Protein AF-A0A961HPM2-F1 (afdb_monomer)

Solvent-accessible surface area (backbone atoms only — not comparable to full-atom values): 4985 Å² total; per-residue (Å²): 135,62,71,46,70,48,49,60,83,37,52,45,39,28,40,88,87,64,54,76,54,72,77,46,92,62,94,88,57,77,61,54,44,66,64,51,76,42,49,72,96,60,86,88,83,49,47,84,47,65,88,76,74,73,44,53,35,33,45,35,39,40,76,37,101,88,48,96,55,64,48,77,46,79,51,73,49,124

Sequence (78 aa):
MGTCDYNPFDWTIRNEDGEEFDQSFVDQFEPRLQSGKLRAGRKAKGYITYDLKPGTYYVEYVINMFDDESASWKFTLR

Structure (mmCIF, N/CA/C/O backbone):
data_AF-A0A961HPM2-F1
#
_entry.id   AF-A0A961HPM2-F1
#
loop_
_atom_site.group_PDB
_atom_site.id
_atom_site.type_symbol
_atom_site.label_atom_id
_atom_site.label_alt_id
_atom_site.label_comp_id
_atom_site.label_asym_id
_atom_site.label_entity_id
_atom_site.label_seq_id
_atom_site.pdbx_PDB_ins_code
_atom_site.Cartn_x
_atom_site.Cartn_y
_atom_site.Cartn_z
_atom_site.occupancy
_atom_site.B_iso_or_equiv
_atom_site.auth_seq_id
_atom_site.auth_comp_id
_atom_site.auth_asym_id
_atom_site.auth_atom_id
_atom_site.pdbx_PDB_model_num
ATOM 1 N N . MET A 1 1 ? 10.893 -0.753 -27.073 1.00 62.94 1 MET A N 1
ATOM 2 C CA . MET A 1 1 ? 10.397 -1.746 -26.092 1.00 62.94 1 MET A CA 1
ATOM 3 C C . MET A 1 1 ? 10.182 -1.004 -24.785 1.00 62.94 1 MET A C 1
ATOM 5 O O . MET A 1 1 ? 11.142 -0.417 -24.309 1.00 62.94 1 MET A O 1
ATOM 9 N N . GLY A 1 2 ? 8.948 -0.925 -24.281 1.00 84.44 2 GLY A N 1
ATOM 10 C CA . GLY A 1 2 ? 8.637 -0.138 -23.082 1.00 84.44 2 GLY A CA 1
ATOM 11 C C . GLY A 1 2 ? 9.053 -0.845 -21.790 1.00 84.44 2 GLY A C 1
ATOM 12 O O . GLY A 1 2 ? 8.963 -2.076 -21.696 1.00 84.44 2 GLY A O 1
ATOM 13 N N . THR A 1 3 ? 9.493 -0.063 -20.809 1.00 88.25 3 THR A N 1
ATOM 14 C CA . THR A 1 3 ? 9.679 -0.493 -19.419 1.00 88.25 3 THR A CA 1
ATOM 15 C C . THR A 1 3 ? 8.959 0.474 -18.493 1.00 88.25 3 THR A C 1
ATOM 17 O O . THR A 1 3 ? 8.953 1.669 -18.769 1.00 88.25 3 THR A O 1
ATOM 20 N N . CYS A 1 4 ? 8.397 -0.038 -17.405 1.00 87.19 4 CYS A N 1
ATOM 21 C CA . CYS A 1 4 ? 7.785 0.748 -16.338 1.00 87.19 4 CYS A CA 1
ATOM 22 C C . CYS A 1 4 ? 8.467 0.367 -15.023 1.00 87.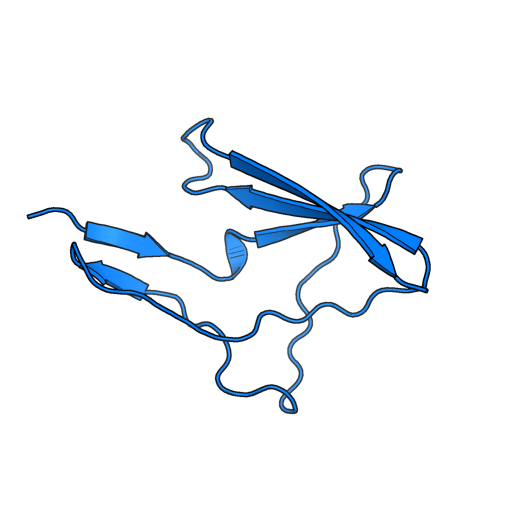19 4 CYS A C 1
ATOM 24 O O . CYS A 1 4 ? 8.664 -0.823 -14.755 1.00 87.19 4 CYS A O 1
ATOM 26 N N . ASP A 1 5 ? 8.889 1.362 -14.253 1.00 90.94 5 ASP A N 1
ATOM 27 C CA . ASP A 1 5 ? 9.404 1.138 -12.907 1.00 90.94 5 ASP A CA 1
ATOM 28 C C . ASP A 1 5 ? 8.207 0.964 -11.963 1.00 90.94 5 ASP A C 1
ATOM 30 O O . ASP A 1 5 ? 7.168 1.582 -12.168 1.00 90.94 5 ASP A O 1
ATOM 34 N N . TYR A 1 6 ? 8.321 0.078 -10.979 1.00 91.44 6 TYR A N 1
ATOM 35 C CA . TYR A 1 6 ? 7.279 -0.130 -9.977 1.00 91.44 6 TYR A CA 1
ATOM 36 C C . TYR A 1 6 ? 7.902 -0.212 -8.590 1.00 91.44 6 TYR A C 1
ATOM 38 O O . TYR A 1 6 ? 8.997 -0.767 -8.415 1.00 91.44 6 TYR A O 1
ATOM 46 N N . ASN A 1 7 ? 7.198 0.322 -7.600 1.00 92.56 7 ASN A N 1
ATOM 47 C CA . ASN A 1 7 ? 7.658 0.395 -6.229 1.00 92.56 7 ASN A CA 1
ATOM 48 C C . ASN A 1 7 ? 6.492 0.105 -5.265 1.00 92.56 7 ASN A C 1
ATOM 50 O O . ASN A 1 7 ? 5.392 0.617 -5.454 1.00 92.56 7 ASN A O 1
ATOM 54 N N . PRO A 1 8 ? 6.689 -0.703 -4.209 1.00 93.12 8 PRO A N 1
ATOM 55 C CA . PRO A 1 8 ? 5.699 -0.817 -3.142 1.00 93.12 8 PRO A CA 1
ATOM 56 C C . PRO A 1 8 ? 5.263 0.534 -2.570 1.00 93.12 8 PRO A C 1
ATOM 58 O O . PRO A 1 8 ? 4.102 0.671 -2.210 1.00 93.12 8 PRO A O 1
ATOM 61 N N . PHE A 1 9 ? 6.150 1.533 -2.520 1.00 91.25 9 PHE A N 1
ATOM 62 C CA . PHE A 1 9 ? 5.838 2.879 -2.019 1.00 91.25 9 PHE A CA 1
ATOM 63 C C . PHE A 1 9 ? 4.938 3.713 -2.944 1.00 91.25 9 PHE A C 1
ATOM 65 O O . PHE A 1 9 ? 4.510 4.789 -2.547 1.00 91.25 9 PHE A O 1
ATOM 72 N N . ASP A 1 10 ? 4.604 3.208 -4.132 1.00 91.62 10 ASP A N 1
ATOM 73 C CA . ASP A 1 10 ? 3.607 3.814 -5.024 1.00 91.62 10 ASP A CA 1
ATOM 74 C C . ASP A 1 10 ? 2.162 3.569 -4.535 1.00 91.62 10 ASP A C 1
ATOM 76 O O . ASP A 1 10 ? 1.204 4.048 -5.144 1.00 91.62 10 ASP A O 1
ATOM 80 N N . TRP A 1 11 ? 2.000 2.774 -3.468 1.00 93.38 11 TRP A N 1
ATOM 81 C CA . TRP A 1 11 ? 0.722 2.409 -2.865 1.00 93.38 11 TRP A CA 1
ATOM 82 C C . TRP A 1 11 ? 0.546 3.072 -1.495 1.00 93.38 11 TRP A C 1
ATOM 84 O O . TRP A 1 11 ? 1.379 2.896 -0.597 1.00 93.38 11 TRP A O 1
ATOM 94 N N . THR A 1 12 ? -0.591 3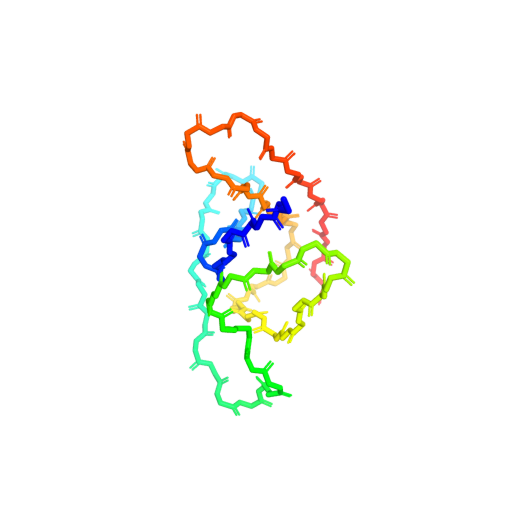.740 -1.306 1.00 94.12 12 THR A N 1
ATOM 95 C CA . THR A 1 12 ? -0.960 4.434 -0.062 1.00 94.12 12 THR A CA 1
ATOM 96 C C . THR A 1 12 ? -2.345 3.996 0.403 1.00 94.12 12 THR A C 1
ATOM 98 O O . THR A 1 12 ? -3.234 3.737 -0.409 1.00 94.12 12 THR A O 1
ATOM 101 N N . ILE A 1 13 ? -2.544 3.915 1.719 1.00 97.19 13 ILE A N 1
ATOM 102 C CA . ILE A 1 13 ? -3.867 3.741 2.327 1.00 97.19 13 ILE A CA 1
ATOM 103 C C . ILE A 1 13 ? -4.265 5.043 3.018 1.00 97.19 13 ILE A C 1
ATOM 105 O O . ILE A 1 13 ? -3.476 5.588 3.788 1.00 97.19 13 ILE A O 1
ATOM 109 N N . ARG A 1 14 ? -5.500 5.502 2.785 1.00 97.31 14 ARG A N 1
ATOM 110 C CA . ARG A 1 14 ? -6.116 6.632 3.496 1.00 97.31 14 ARG A CA 1
ATOM 111 C C . ARG A 1 14 ? -7.436 6.245 4.150 1.00 97.31 14 ARG A C 1
ATOM 113 O O . ARG A 1 14 ? -8.159 5.413 3.606 1.00 97.31 14 ARG A O 1
ATOM 120 N N . ASN A 1 15 ? -7.789 6.852 5.281 1.00 96.81 15 ASN A N 1
ATOM 121 C CA . ASN A 1 15 ? -9.151 6.767 5.832 1.00 96.81 15 ASN A CA 1
ATOM 122 C C . ASN A 1 15 ? -10.065 7.889 5.289 1.00 96.81 15 ASN A C 1
ATOM 124 O O . ASN A 1 15 ? -9.654 8.692 4.452 1.00 96.81 15 ASN A O 1
ATOM 128 N N . GLU A 1 16 ? -11.323 7.936 5.741 1.00 95.56 16 GLU A N 1
ATOM 129 C CA . GLU A 1 16 ? -12.296 8.963 5.321 1.00 95.56 16 GLU A CA 1
ATOM 130 C C . GLU A 1 16 ? -11.937 10.387 5.779 1.00 95.56 16 GLU A C 1
ATOM 132 O O . GLU A 1 16 ? -12.379 11.346 5.148 1.00 95.56 16 GLU A O 1
ATOM 137 N N . ASP A 1 17 ? -11.092 10.522 6.803 1.00 95.69 17 ASP A N 1
ATOM 138 C CA . ASP A 1 17 ? -10.579 11.805 7.293 1.00 95.69 17 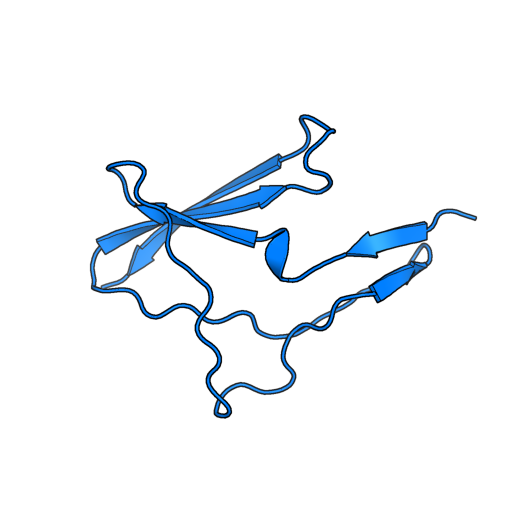ASP A CA 1
ATOM 139 C C . ASP A 1 17 ? -9.311 12.263 6.540 1.00 95.69 17 ASP A C 1
ATOM 141 O O . ASP A 1 17 ? -8.800 13.358 6.777 1.00 95.69 17 ASP A O 1
ATOM 145 N N . GLY A 1 18 ? -8.804 11.441 5.611 1.00 94.12 18 GLY A N 1
ATOM 146 C CA . GLY A 1 18 ? -7.616 11.719 4.801 1.00 94.12 18 GLY A CA 1
ATOM 147 C C . GLY A 1 18 ? -6.279 11.359 5.460 1.00 94.12 18 GLY A C 1
ATOM 148 O O . GLY A 1 18 ? -5.233 11.633 4.869 1.00 94.12 18 GLY A O 1
ATOM 149 N N . GLU A 1 19 ? -6.295 10.736 6.642 1.00 96.38 19 GLU A N 1
ATOM 150 C CA . GLU A 1 19 ? -5.098 10.237 7.332 1.00 96.38 19 GLU A CA 1
ATOM 151 C C . GLU A 1 19 ? -4.431 9.132 6.507 1.00 96.38 19 GLU A C 1
ATOM 153 O O . GLU A 1 19 ? -5.103 8.185 6.095 1.00 96.38 19 GLU A O 1
ATOM 158 N N . GLU A 1 20 ? -3.122 9.253 6.283 1.00 95.75 20 GLU A N 1
ATOM 159 C CA . GLU A 1 20 ? -2.307 8.255 5.585 1.00 95.75 20 GLU A CA 1
ATOM 160 C C . GLU A 1 20 ? -1.770 7.197 6.550 1.00 95.75 20 GLU A C 1
ATOM 162 O O . GLU A 1 20 ? -1.377 7.506 7.674 1.00 95.75 20 GLU A O 1
ATOM 167 N N . PHE A 1 21 ? -1.712 5.952 6.080 1.00 94.75 21 PHE A N 1
ATOM 168 C CA . PHE A 1 21 ? -1.181 4.822 6.835 1.00 94.75 21 PHE A CA 1
ATOM 169 C C . PHE A 1 21 ? 0.074 4.272 6.162 1.00 94.75 21 PHE A C 1
ATOM 171 O O . PHE A 1 21 ? 0.065 3.938 4.974 1.00 94.75 21 PHE A O 1
ATOM 178 N N . ASP A 1 22 ? 1.134 4.128 6.954 1.00 91.69 22 ASP A N 1
ATOM 179 C CA . ASP A 1 22 ? 2.398 3.547 6.516 1.00 91.69 22 ASP A CA 1
ATOM 180 C C . ASP A 1 22 ? 2.305 2.029 6.333 1.00 91.69 22 ASP A C 1
ATOM 182 O O . ASP A 1 22 ? 1.525 1.329 6.985 1.00 91.69 22 ASP A O 1
ATOM 186 N N . GLN A 1 23 ? 3.159 1.504 5.456 1.00 91.62 23 GLN A N 1
ATOM 187 C CA . GLN A 1 23 ? 3.290 0.065 5.250 1.00 91.62 23 GLN A CA 1
ATOM 188 C C . GLN A 1 23 ? 3.884 -0.620 6.484 1.00 91.62 23 GLN A C 1
ATOM 190 O O . GLN A 1 23 ? 4.929 -0.223 7.001 1.00 91.62 23 GLN A O 1
ATOM 195 N N . SER A 1 24 ? 3.274 -1.730 6.885 1.00 89.38 24 SER A N 1
ATOM 196 C CA . SER A 1 24 ? 3.801 -2.625 7.909 1.00 89.38 24 SER A CA 1
ATOM 197 C C . SER A 1 24 ? 4.799 -3.603 7.298 1.00 89.38 24 SER A C 1
ATOM 199 O O . SER A 1 24 ? 4.543 -4.220 6.262 1.00 89.38 24 SER A O 1
ATOM 201 N N . PHE A 1 25 ? 5.940 -3.795 7.957 1.00 81.25 25 PHE A N 1
ATOM 202 C CA . PHE A 1 25 ? 6.974 -4.748 7.548 1.00 81.25 25 PHE A CA 1
ATOM 203 C C . PHE A 1 25 ? 6.862 -6.004 8.418 1.00 81.25 25 PHE A C 1
ATOM 205 O O . PHE A 1 25 ? 7.593 -6.157 9.390 1.00 81.25 25 PHE A O 1
ATOM 212 N N . VAL A 1 26 ? 5.905 -6.875 8.085 1.00 80.31 26 VAL A N 1
ATOM 213 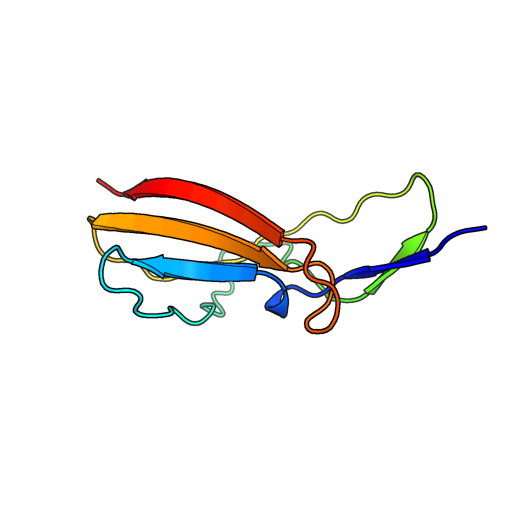C CA . VAL A 1 26 ? 5.665 -8.144 8.788 1.00 80.31 26 VAL A CA 1
ATOM 214 C C . VAL A 1 26 ? 6.183 -9.332 7.973 1.00 80.31 26 VAL A C 1
ATOM 216 O O . VAL A 1 26 ? 5.823 -9.498 6.810 1.00 80.31 26 VAL A O 1
ATOM 219 N N . ASP A 1 27 ? 6.986 -10.200 8.594 1.00 79.12 27 ASP A N 1
ATOM 220 C CA . ASP A 1 27 ? 7.634 -11.351 7.926 1.00 79.12 27 ASP A CA 1
ATOM 221 C C . ASP A 1 27 ? 6.670 -12.517 7.619 1.00 79.12 27 ASP A C 1
ATOM 223 O O . ASP A 1 27 ? 7.051 -13.548 7.070 1.00 79.12 27 ASP A O 1
ATOM 227 N N . GLN A 1 28 ? 5.401 -12.385 8.003 1.00 85.31 28 GLN A N 1
ATOM 228 C CA . GLN A 1 28 ? 4.397 -13.449 7.908 1.00 85.31 28 GLN A CA 1
ATOM 229 C C . GLN A 1 28 ? 3.776 -13.571 6.506 1.00 85.31 28 GLN A C 1
ATOM 231 O O . GLN A 1 28 ? 3.143 -14.585 6.211 1.00 85.31 28 GLN A O 1
ATOM 236 N N . PHE A 1 29 ? 3.948 -12.565 5.638 1.00 84.62 29 PHE A N 1
ATOM 237 C CA . PHE A 1 29 ? 3.343 -12.520 4.304 1.00 84.62 29 PHE A CA 1
ATOM 238 C C . PHE A 1 29 ? 4.409 -12.443 3.204 1.00 84.62 29 PHE A C 1
ATOM 240 O O . PHE A 1 29 ? 4.913 -11.371 2.877 1.00 84.62 29 PHE A O 1
ATOM 247 N N . GLU A 1 30 ? 4.706 -13.590 2.586 1.00 89.38 30 GLU A N 1
ATOM 248 C CA . GLU A 1 30 ? 5.701 -13.736 1.515 1.00 89.38 30 GLU A CA 1
ATOM 249 C C . GLU A 1 30 ? 5.080 -14.308 0.216 1.00 89.38 30 GLU A C 1
ATOM 251 O O . GLU A 1 30 ? 4.173 -15.143 0.287 1.00 89.38 30 GLU A O 1
ATOM 256 N N . PRO A 1 31 ? 5.553 -13.910 -0.986 1.00 92.31 31 PRO A N 1
ATOM 257 C CA . PRO A 1 31 ? 6.633 -12.958 -1.211 1.00 92.31 31 PRO A CA 1
ATOM 258 C C . PRO A 1 31 ? 6.157 -11.512 -1.052 1.00 92.31 31 PRO A C 1
ATOM 260 O O . PRO A 1 31 ? 5.112 -11.129 -1.589 1.00 92.31 31 PRO A O 1
ATOM 263 N N . ARG A 1 32 ? 6.947 -10.678 -0.380 1.00 93.12 32 ARG A N 1
ATOM 264 C CA . ARG A 1 32 ? 6.701 -9.229 -0.354 1.00 93.12 32 ARG A CA 1
ATOM 265 C C . ARG A 1 32 ? 6.907 -8.617 -1.735 1.00 93.12 32 ARG A C 1
ATOM 267 O O . ARG A 1 32 ? 7.786 -9.050 -2.488 1.00 93.12 32 ARG A O 1
ATOM 274 N N . LEU A 1 33 ? 6.113 -7.601 -2.077 1.00 94.00 33 LEU A N 1
ATOM 275 C CA . LEU A 1 33 ? 6.347 -6.860 -3.311 1.00 94.00 33 LEU A CA 1
ATOM 276 C C . LEU A 1 33 ? 7.708 -6.160 -3.206 1.00 94.00 33 LEU A C 1
ATOM 278 O O . LEU A 1 33 ? 7.979 -5.451 -2.245 1.00 94.00 33 LEU A O 1
ATOM 282 N N . GLN A 1 34 ? 8.569 -6.397 -4.188 1.00 92.94 34 GLN A N 1
ATOM 283 C CA . GLN A 1 34 ? 9.865 -5.729 -4.321 1.00 92.94 34 GLN A CA 1
ATOM 284 C C . GLN A 1 34 ? 9.742 -4.590 -5.324 1.00 92.94 34 GLN A C 1
ATOM 286 O O . GLN A 1 34 ? 8.889 -4.667 -6.201 1.00 92.94 34 GLN A O 1
ATOM 291 N N . SER A 1 35 ? 10.601 -3.578 -5.262 1.00 93.50 35 SER A N 1
ATOM 292 C CA . SER A 1 35 ? 10.709 -2.603 -6.351 1.00 93.50 35 SER A CA 1
ATOM 293 C C . SER A 1 35 ? 11.464 -3.188 -7.550 1.00 93.50 35 SER A C 1
ATOM 295 O O . SER A 1 35 ? 12.244 -4.138 -7.422 1.00 93.50 35 SER A O 1
ATOM 297 N N . GLY A 1 36 ? 11.239 -2.645 -8.746 1.00 94.19 36 GLY A N 1
ATOM 298 C CA . GLY A 1 36 ? 11.963 -3.097 -9.930 1.00 94.19 36 GLY A CA 1
ATOM 299 C C . GLY A 1 36 ? 11.509 -2.464 -11.237 1.00 94.19 36 GLY A C 1
ATOM 300 O O . GLY A 1 36 ? 10.730 -1.518 -11.260 1.00 94.19 36 GLY A O 1
ATOM 301 N N . LYS A 1 37 ? 12.005 -3.024 -12.348 1.00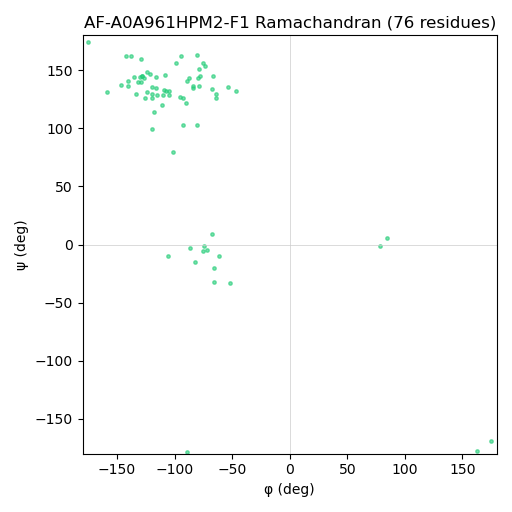 93.19 37 LYS A N 1
ATOM 302 C CA . LYS A 1 37 ? 11.629 -2.625 -13.711 1.00 93.19 37 LYS A CA 1
ATOM 303 C C . LYS A 1 37 ? 10.821 -3.726 -14.388 1.00 93.19 37 LYS A C 1
ATOM 305 O O . LYS A 1 37 ? 11.320 -4.834 -14.604 1.00 93.19 37 LYS A O 1
ATOM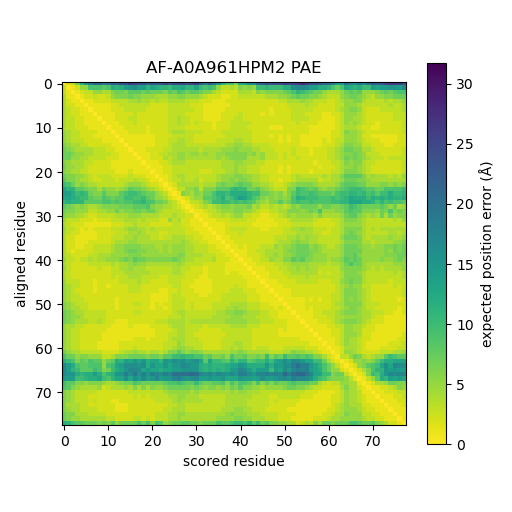 310 N N . LEU A 1 38 ? 9.595 -3.417 -14.787 1.00 91.62 38 LEU A N 1
ATOM 311 C CA . LEU A 1 38 ? 8.737 -4.291 -15.576 1.00 91.62 38 LEU A CA 1
ATOM 312 C C . LEU A 1 38 ? 8.958 -4.056 -17.065 1.00 91.62 38 LEU A C 1
ATOM 314 O O . LEU A 1 38 ? 8.760 -2.962 -17.584 1.00 91.62 38 LEU A O 1
ATOM 318 N N . ARG A 1 39 ? 9.343 -5.115 -17.779 1.00 93.50 39 ARG A N 1
ATOM 319 C CA . ARG A 1 39 ? 9.367 -5.119 -19.248 1.00 93.50 39 ARG A CA 1
ATOM 320 C C . ARG A 1 39 ? 7.956 -5.330 -19.794 1.00 93.50 39 ARG A C 1
ATOM 322 O O . ARG A 1 39 ? 7.160 -6.037 -19.176 1.00 93.50 39 ARG A O 1
ATOM 329 N N . ALA A 1 40 ? 7.679 -4.790 -20.979 1.00 92.62 40 ALA A N 1
ATOM 330 C CA . ALA A 1 40 ? 6.405 -4.988 -21.671 1.00 92.62 40 ALA A CA 1
ATOM 331 C C . ALA A 1 40 ? 5.957 -6.468 -21.682 1.00 92.62 40 ALA A C 1
ATOM 333 O O . ALA A 1 40 ? 6.743 -7.370 -21.978 1.00 92.62 40 ALA A O 1
ATOM 334 N N . GLY A 1 41 ? 4.689 -6.710 -21.332 1.00 92.38 41 GLY A N 1
ATOM 335 C CA . GLY A 1 41 ? 4.090 -8.049 -21.257 1.00 92.38 41 GLY A CA 1
ATOM 336 C C . GLY A 1 41 ? 4.444 -8.864 -20.004 1.00 92.38 41 GLY A C 1
ATOM 337 O O . GLY A 1 41 ? 3.962 -9.987 -19.856 1.00 92.38 41 GLY A O 1
ATOM 338 N N . ARG A 1 42 ? 5.269 -8.337 -19.090 1.00 93.81 42 ARG A N 1
ATOM 339 C CA . ARG A 1 42 ? 5.579 -8.978 -17.801 1.00 93.81 42 ARG A CA 1
ATOM 340 C C . ARG A 1 42 ? 4.663 -8.461 -16.692 1.00 93.81 42 ARG A C 1
ATOM 342 O O . ARG A 1 42 ? 4.031 -7.421 -16.826 1.00 93.81 42 ARG A O 1
ATOM 349 N N . LYS A 1 43 ? 4.608 -9.214 -15.592 1.00 93.31 43 LYS A N 1
ATOM 350 C CA . LYS A 1 43 ? 3.859 -8.874 -14.377 1.00 93.31 43 LYS A CA 1
ATOM 351 C C . LYS A 1 43 ? 4.765 -9.030 -13.159 1.00 93.31 43 LYS A C 1
ATOM 353 O O . LYS A 1 43 ? 5.578 -9.955 -13.134 1.00 93.31 43 LYS A O 1
ATOM 358 N N . ALA A 1 44 ? 4.589 -8.159 -12.171 1.00 93.19 44 ALA A N 1
ATOM 359 C CA . ALA A 1 44 ? 5.128 -8.314 -10.826 1.00 93.19 44 ALA A CA 1
ATOM 360 C C . ALA A 1 44 ? 3.973 -8.632 -9.874 1.00 93.19 44 ALA A C 1
ATOM 362 O O 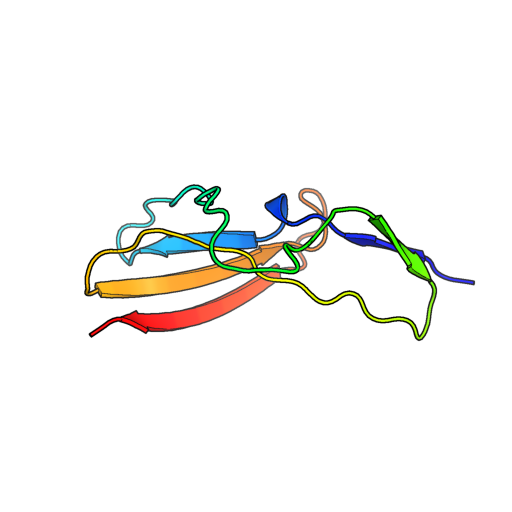. ALA A 1 44 ? 2.846 -8.183 -10.088 1.00 93.19 44 ALA A O 1
ATOM 363 N N . LYS A 1 45 ? 4.240 -9.447 -8.854 1.00 94.81 45 LYS A N 1
ATOM 364 C CA . LYS A 1 45 ? 3.265 -9.799 -7.822 1.00 94.81 45 LYS A CA 1
ATOM 365 C C . LYS A 1 45 ? 3.991 -9.979 -6.497 1.00 94.81 45 LYS A C 1
ATOM 367 O O . LYS A 1 45 ? 5.035 -10.622 -6.460 1.00 94.81 45 LYS A O 1
ATOM 372 N N . GLY A 1 46 ? 3.397 -9.456 -5.436 1.00 94.31 46 GLY A N 1
ATOM 373 C CA . GLY A 1 46 ? 3.828 -9.640 -4.060 1.00 94.31 46 GLY A CA 1
ATOM 374 C C . GLY A 1 46 ? 2.835 -8.980 -3.112 1.00 94.31 46 GLY A C 1
ATOM 375 O O . GLY A 1 46 ? 1.887 -8.334 -3.564 1.00 94.31 46 GLY A O 1
ATOM 376 N N . TYR A 1 47 ? 3.038 -9.177 -1.817 1.00 94.88 47 TYR A N 1
ATOM 377 C CA . TYR A 1 47 ? 2.206 -8.595 -0.771 1.00 94.88 47 TYR A CA 1
ATOM 378 C C . TYR A 1 47 ? 2.726 -7.219 -0.346 1.00 94.88 47 TYR A C 1
ATOM 380 O O . TYR A 1 47 ? 3.935 -7.013 -0.221 1.00 94.88 47 TYR A O 1
ATOM 388 N N . ILE A 1 48 ? 1.788 -6.304 -0.108 1.00 94.06 48 ILE A N 1
ATOM 389 C CA . ILE A 1 48 ? 1.975 -5.066 0.649 1.00 94.06 48 ILE A CA 1
ATOM 390 C C . ILE A 1 48 ? 1.012 -5.162 1.829 1.00 94.06 48 ILE A C 1
ATOM 392 O O . ILE A 1 48 ? -0.125 -5.609 1.662 1.00 94.06 48 ILE A O 1
ATOM 396 N N . THR A 1 49 ? 1.476 -4.808 3.018 1.00 95.00 49 THR A N 1
ATOM 397 C CA . THR A 1 49 ? 0.756 -5.028 4.273 1.00 95.00 49 THR A CA 1
ATOM 398 C C . THR A 1 49 ? 0.628 -3.726 5.043 1.00 95.00 49 THR A C 1
ATOM 400 O O . THR A 1 49 ? 1.557 -2.925 5.042 1.00 95.00 49 THR A O 1
ATOM 403 N N . TYR A 1 50 ? -0.512 -3.537 5.704 1.00 94.69 50 TYR A N 1
ATOM 404 C CA . TYR A 1 50 ? -0.829 -2.378 6.538 1.00 94.69 50 TYR A CA 1
ATOM 405 C C . TYR A 1 50 ? -1.579 -2.865 7.778 1.00 94.69 50 TYR A C 1
ATOM 407 O O . TYR A 1 50 ? -2.448 -3.735 7.662 1.00 94.69 50 TYR A O 1
ATOM 415 N N . ASP A 1 51 ? -1.282 -2.281 8.935 1.00 93.44 51 ASP A N 1
ATOM 416 C CA . ASP A 1 51 ? -2.019 -2.536 10.172 1.00 93.44 51 ASP A CA 1
ATOM 417 C C . ASP A 1 51 ? -3.141 -1.506 10.329 1.00 93.44 51 ASP A C 1
ATOM 419 O O . ASP A 1 51 ? -2.915 -0.352 10.690 1.00 93.44 51 ASP A O 1
ATOM 423 N N . LEU A 1 52 ? -4.372 -1.932 10.043 1.00 94.81 52 LEU A N 1
ATOM 424 C CA . LEU A 1 52 ? -5.557 -1.076 10.051 1.00 94.81 52 LEU A CA 1
ATOM 425 C C . LEU A 1 52 ? -6.544 -1.530 11.130 1.00 94.81 52 L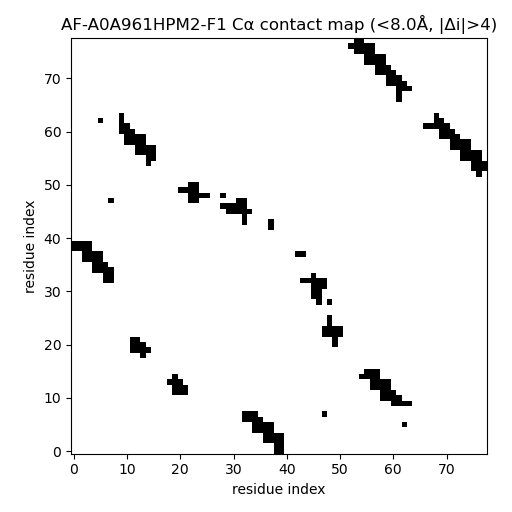EU A C 1
ATOM 427 O O . LEU A 1 52 ? -6.725 -2.724 11.376 1.00 94.81 52 LEU A O 1
ATOM 431 N N . LYS A 1 53 ? -7.223 -0.571 11.760 1.00 95.69 53 LYS A N 1
ATOM 432 C CA . LYS A 1 53 ? -8.379 -0.852 12.625 1.00 95.69 53 LYS A CA 1
ATOM 433 C C . LYS A 1 53 ? -9.633 -1.054 11.758 1.00 95.69 53 LYS A C 1
ATOM 435 O O . LYS A 1 53 ? -9.630 -0.655 10.597 1.00 95.69 53 LYS A O 1
ATOM 440 N N . PRO A 1 54 ? -10.719 -1.651 12.282 1.00 97.25 54 PRO A N 1
ATOM 441 C CA . PRO A 1 54 ? -11.994 -1.670 11.570 1.00 97.25 54 PRO A CA 1
ATOM 442 C C . PRO A 1 54 ? -12.418 -0.255 11.168 1.00 97.25 54 PRO A C 1
ATOM 444 O O . PRO A 1 54 ? -12.314 0.679 11.966 1.00 97.25 54 PRO A O 1
ATOM 447 N N . GLY A 1 55 ? -12.878 -0.096 9.931 1.00 97.06 55 GLY A N 1
ATOM 448 C CA . GLY A 1 55 ? -13.128 1.219 9.354 1.00 97.06 55 GLY A CA 1
ATOM 449 C C . GLY A 1 55 ? -13.245 1.200 7.836 1.00 97.06 55 GLY A C 1
ATOM 450 O O . GLY A 1 55 ? -13.182 0.152 7.189 1.00 97.06 55 GLY A O 1
ATOM 451 N N . THR A 1 56 ? -13.427 2.387 7.271 1.00 98.25 56 THR A N 1
ATOM 452 C CA . THR A 1 56 ? -13.534 2.606 5.831 1.00 98.25 56 THR A CA 1
ATOM 453 C C . THR A 1 56 ? -12.273 3.285 5.319 1.00 98.25 56 THR A C 1
ATOM 455 O O . THR A 1 56 ? -11.825 4.280 5.886 1.00 98.25 56 THR A O 1
ATOM 458 N N . TYR A 1 57 ? -11.727 2.751 4.231 1.00 98.25 57 TYR A N 1
ATOM 459 C CA . TYR A 1 57 ? -10.435 3.148 3.693 1.00 98.25 57 TYR A CA 1
ATOM 460 C C . TYR A 1 57 ? -10.465 3.254 2.170 1.00 98.25 57 TYR A C 1
ATOM 462 O O . TYR A 1 57 ? -11.335 2.693 1.496 1.00 98.25 57 TYR A O 1
ATOM 470 N N . TYR A 1 58 ? -9.465 3.944 1.640 1.00 97.75 58 TYR A N 1
ATOM 471 C CA . TYR A 1 58 ? -9.142 4.042 0.229 1.00 97.75 58 TYR A CA 1
ATOM 472 C C . TYR A 1 58 ? -7.731 3.502 0.032 1.00 97.75 58 TYR A C 1
ATOM 474 O O . TYR A 1 58 ? -6.818 3.893 0.756 1.00 97.75 58 TYR A O 1
ATOM 482 N N . VAL A 1 59 ? -7.556 2.592 -0.923 1.00 96.88 59 VAL A N 1
ATOM 483 C CA . VAL A 1 59 ? -6.231 2.248 -1.443 1.00 96.88 59 VAL A CA 1
ATOM 484 C C . VAL A 1 59 ? -5.989 3.063 -2.695 1.00 96.88 59 VAL A C 1
ATOM 486 O O . VAL A 1 59 ? -6.824 3.070 -3.595 1.00 96.88 59 VAL A O 1
ATOM 489 N N . GLU A 1 60 ? -4.864 3.758 -2.727 1.00 94.38 60 GLU A N 1
ATOM 490 C CA . GLU A 1 60 ? -4.444 4.634 -3.810 1.00 94.38 60 GLU A CA 1
ATOM 491 C C . GLU A 1 60 ? -3.163 4.077 -4.423 1.00 94.38 60 GLU A C 1
ATOM 493 O O . GLU A 1 60 ? -2.247 3.673 -3.709 1.00 94.38 60 GLU A O 1
ATOM 498 N N . TYR A 1 61 ? -3.116 4.040 -5.750 1.00 92.44 61 TYR A N 1
ATOM 499 C CA . TYR A 1 61 ? -1.928 3.712 -6.524 1.00 92.44 61 TYR A CA 1
ATOM 500 C C . TYR A 1 61 ? -1.580 4.894 -7.419 1.00 92.44 61 TYR A C 1
ATOM 502 O O . TYR A 1 61 ? -2.430 5.344 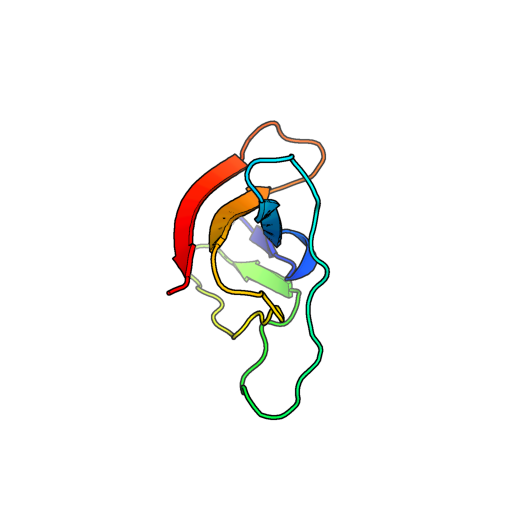-8.190 1.00 92.44 61 TYR A O 1
ATOM 510 N N . VAL A 1 62 ? -0.340 5.370 -7.330 1.00 87.94 62 VAL A N 1
ATOM 511 C CA . VAL A 1 62 ? 0.186 6.478 -8.136 1.00 87.94 62 VAL A CA 1
ATOM 512 C C . VAL A 1 62 ? 1.339 5.945 -8.976 1.00 87.94 62 VAL A C 1
ATOM 514 O O . VAL A 1 62 ? 2.366 5.550 -8.440 1.00 87.94 62 VAL A O 1
ATOM 517 N N . ILE A 1 63 ? 1.181 5.916 -10.302 1.00 77.25 63 ILE A N 1
ATOM 518 C CA . ILE A 1 63 ? 2.173 5.300 -11.207 1.00 77.25 63 ILE A CA 1
ATOM 519 C C . ILE A 1 63 ? 3.506 6.067 -11.179 1.00 77.25 63 ILE A C 1
ATOM 521 O O . ILE A 1 63 ? 4.574 5.480 -11.352 1.00 77.25 63 ILE A O 1
ATOM 525 N N . ASN A 1 64 ? 3.442 7.382 -10.965 1.00 68.69 64 ASN A N 1
ATOM 526 C CA . ASN A 1 64 ? 4.582 8.279 -10.851 1.00 68.69 64 ASN A CA 1
ATOM 527 C C . ASN A 1 64 ? 4.126 9.540 -10.107 1.00 68.69 64 ASN A C 1
ATOM 529 O O . ASN A 1 64 ? 3.129 10.134 -10.493 1.00 68.69 64 ASN A O 1
ATOM 533 N N . MET A 1 65 ? 4.858 9.992 -9.085 1.00 59.19 65 MET A N 1
ATOM 534 C CA . MET A 1 65 ? 4.489 11.191 -8.308 1.00 59.19 65 MET A CA 1
ATOM 535 C C . MET A 1 65 ? 4.430 12.492 -9.132 1.00 59.19 65 MET A C 1
ATOM 537 O O . MET A 1 65 ? 3.993 13.522 -8.626 1.00 59.19 65 MET A O 1
ATOM 541 N N . PHE A 1 66 ? 4.906 12.453 -10.380 1.00 62.84 66 PHE A N 1
ATOM 542 C CA . PHE A 1 66 ? 4.867 13.562 -11.330 1.00 62.84 66 PHE A CA 1
ATOM 543 C C . PHE A 1 66 ? 3.831 13.405 -12.450 1.00 62.84 66 PHE A C 1
ATOM 545 O O . PHE A 1 66 ? 3.633 14.363 -13.193 1.00 62.84 66 PHE A O 1
ATOM 552 N N . ASP A 1 67 ? 3.204 12.234 -12.591 1.00 60.62 67 ASP A N 1
ATOM 553 C CA . ASP A 1 67 ? 2.093 12.036 -13.522 1.00 60.62 67 ASP A CA 1
ATOM 554 C C . ASP A 1 67 ? 0.787 11.975 -12.726 1.00 60.62 67 ASP A C 1
ATOM 556 O O . ASP A 1 67 ? 0.672 11.227 -11.759 1.00 60.62 67 ASP A O 1
ATOM 560 N N . ASP A 1 68 ? -0.233 12.714 -13.164 1.00 65.62 68 ASP A N 1
ATOM 561 C CA . ASP A 1 68 ? -1.570 12.731 -12.543 1.00 65.62 68 ASP A CA 1
ATOM 562 C C . ASP A 1 68 ? -2.340 11.394 -12.703 1.00 65.62 68 ASP A C 1
ATOM 564 O O . ASP A 1 68 ? -3.534 11.298 -12.403 1.00 65.62 68 ASP A O 1
ATOM 568 N N . GLU A 1 69 ? -1.682 10.338 -13.192 1.00 82.44 69 GLU A N 1
ATOM 569 C CA . GLU A 1 69 ? -2.272 9.013 -13.348 1.00 82.44 69 GLU A CA 1
ATOM 570 C C . GLU A 1 69 ? -2.271 8.256 -12.017 1.00 82.44 69 GLU A C 1
ATOM 572 O O . GLU A 1 69 ? -1.272 7.680 -11.572 1.00 82.44 69 GLU A O 1
ATOM 577 N N . SER A 1 70 ? -3.451 8.223 -11.402 1.00 88.19 70 SER A N 1
ATOM 578 C CA . SER A 1 70 ? -3.719 7.458 -10.192 1.00 88.19 70 SER A CA 1
ATOM 579 C C . SER A 1 70 ? -4.961 6.586 -10.334 1.00 88.19 70 SER A C 1
ATOM 581 O O . SER A 1 70 ? -5.837 6.809 -11.175 1.00 88.19 70 SER A O 1
ATOM 583 N N . ALA A 1 71 ? -5.038 5.567 -9.487 1.00 92.44 71 ALA A N 1
ATOM 584 C CA . ALA A 1 71 ? -6.236 4.771 -9.291 1.00 92.44 71 ALA A CA 1
ATOM 585 C C . ALA A 1 71 ? -6.540 4.678 -7.796 1.00 92.44 71 ALA A C 1
ATOM 587 O O . ALA A 1 71 ? -5.632 4.524 -6.984 1.00 92.44 71 ALA A O 1
ATOM 588 N N . SER A 1 72 ? -7.821 4.767 -7.441 1.00 94.00 72 SER A N 1
ATOM 589 C CA . SER A 1 72 ? -8.282 4.690 -6.056 1.00 94.00 72 SER A CA 1
ATOM 590 C C . SER A 1 72 ? -9.450 3.720 -5.929 1.00 94.00 72 SER A C 1
ATOM 592 O O . SER A 1 72 ? -10.341 3.679 -6.785 1.00 94.00 72 SER A O 1
ATOM 594 N N . TRP A 1 73 ? -9.453 2.933 -4.854 1.00 97.12 73 TRP A N 1
ATOM 595 C CA . TRP A 1 73 ? -10.508 1.971 -4.548 1.00 97.12 73 TRP A CA 1
ATOM 596 C C . TRP A 1 73 ? -10.931 2.078 -3.085 1.00 97.12 73 TRP A C 1
ATOM 598 O O . TRP A 1 73 ? -10.101 2.000 -2.183 1.00 97.12 73 TRP A O 1
ATOM 608 N N . LYS A 1 74 ? -12.241 2.187 -2.848 1.00 97.81 74 LYS A N 1
ATOM 609 C CA . LYS A 1 74 ? -12.835 2.188 -1.505 1.00 97.81 74 LYS A CA 1
ATOM 610 C C . LYS A 1 74 ? -13.039 0.760 -0.997 1.00 97.81 74 LYS A C 1
ATOM 612 O O . LYS A 1 74 ? -13.578 -0.080 -1.721 1.00 97.81 74 LYS A O 1
ATOM 617 N N . PHE A 1 75 ? -12.696 0.501 0.261 1.00 97.19 75 PHE A N 1
ATOM 618 C CA . PHE A 1 75 ? -13.002 -0.751 0.952 1.00 97.19 75 PHE A CA 1
ATOM 619 C C . PHE A 1 75 ? -13.371 -0.518 2.423 1.00 97.19 75 PHE A C 1
ATOM 621 O O . PHE A 1 75 ? -13.101 0.537 2.994 1.00 97.19 75 PHE A O 1
ATOM 628 N N . THR A 1 76 ? -14.010 -1.512 3.041 1.00 97.19 76 THR A N 1
ATOM 629 C CA . THR A 1 76 ? -14.376 -1.484 4.463 1.00 97.19 76 THR A CA 1
ATOM 630 C C . THR A 1 76 ? -13.819 -2.720 5.149 1.00 97.19 76 THR A C 1
ATOM 632 O O . THR A 1 76 ? -14.100 -3.844 4.725 1.00 97.19 76 THR A O 1
ATOM 635 N N . LEU A 1 77 ? -13.059 -2.505 6.219 1.00 96.12 77 LEU A N 1
ATOM 636 C CA . LEU A 1 77 ? -12.582 -3.544 7.121 1.00 96.12 77 LEU A CA 1
ATOM 637 C C . LEU A 1 77 ? -13.583 -3.687 8.275 1.00 96.12 77 LEU A C 1
ATOM 639 O O . LEU A 1 77 ? -13.942 -2.690 8.904 1.00 96.12 77 LEU A O 1
ATOM 643 N N . ARG A 1 78 ? -14.068 -4.910 8.507 1.00 91.44 78 ARG A N 1
ATOM 644 C CA . ARG A 1 78 ? -15.068 -5.232 9.537 1.00 91.44 78 ARG A CA 1
ATOM 645 C C . ARG A 1 78 ? -14.429 -5.893 10.744 1.00 91.44 78 ARG A C 1
ATOM 647 O O . ARG A 1 78 ? -13.491 -6.687 10.522 1.00 91.44 78 ARG A O 1
#

Mean predicted aligned error: 4.34 Å

Nearest PDB structures (foldseek):
  4r4g-assembly1_A  TM=8.311E-01  e=7.189E-03  Bacillus subtilis subsp. subtilis str. 168
  3cfu-assembly2_B  TM=7.812E-01  e=5.393E-02  Bacillus subtilis
  8idz-assembly1_A  TM=3.797E-01  e=1.915E+00  Segatella copri

pLDDT: mean 90.27, std 8.99, range [59.19, 98.25]

Secondary structure (DSSP, 8-state):
--EEEE-GGGEEEEETT--EEPPP--TTS-SBPPPEEEETT-----B------SEEEEEEEES-TTS--EEEEEEEE-

Foldseek 3Di:
DDKAWDALVQKWKAAPVGDIFDWDDDPPFPDAFHTDIDDPPDDTDGDTHTDDDFHKMKMKGDSDPPDPDMDIDIDTDD

Radius of gyration: 13.87 Å; Cα contacts (8 Å, |Δi|>4): 132; chains: 1; bounding box: 27×27×39 Å